Protein AF-A0A8H9QG04-F1 (afdb_monomer_lite)

Secondary structure (DSSP, 8-state):
-------------TTS-HHHHHHHHHHHHHHHHHHHHHHTT-HHHHHHHHHHHHHHHTTHHHHHH-GGGGB-SS---HHHHHTT-SPBPPHHHHHHHHHHTSS-PPPHHHHHHHHHHHHHHHHHH-

Structure (mmCIF, N/CA/C/O backbone):
data_AF-A0A8H9QG04-F1
#
_entry.id   AF-A0A8H9QG04-F1
#
loop_
_atom_site.group_PDB
_atom_site.id
_atom_site.type_symbol
_atom_site.label_atom_id
_atom_site.label_alt_id
_atom_site.label_comp_id
_atom_site.label_asym_id
_atom_site.label_entity_id
_atom_site.label_seq_id
_atom_site.pdbx_PDB_ins_code
_atom_site.Cartn_x
_atom_site.Cartn_y
_atom_site.Cartn_z
_atom_site.occupancy
_atom_site.B_iso_or_equiv
_atom_site.auth_seq_id
_atom_site.auth_comp_id
_atom_site.auth_asym_id
_atom_site.auth_atom_id
_atom_site.pdbx_PDB_model_num
ATOM 1 N N . MET A 1 1 ? 44.060 -3.325 28.479 1.00 42.22 1 MET A N 1
ATOM 2 C CA . MET A 1 1 ? 42.952 -3.935 27.709 1.00 42.22 1 MET A CA 1
ATOM 3 C C . MET A 1 1 ? 42.185 -2.810 27.027 1.00 42.22 1 MET A C 1
ATOM 5 O O . MET A 1 1 ? 41.629 -1.966 27.719 1.00 42.22 1 MET A O 1
ATOM 9 N N . LYS A 1 2 ? 42.270 -2.699 25.697 1.00 33.59 2 LYS A N 1
ATOM 10 C CA . LYS A 1 2 ? 41.619 -1.619 24.939 1.00 33.59 2 LYS A CA 1
ATOM 11 C C . LYS A 1 2 ? 40.133 -1.960 24.782 1.00 33.59 2 LYS A C 1
ATOM 13 O O . LYS A 1 2 ? 39.811 -3.040 24.303 1.00 33.59 2 LYS A O 1
ATOM 18 N N . LYS A 1 3 ? 39.249 -1.060 25.224 1.00 38.72 3 LYS A N 1
ATOM 19 C CA . LYS A 1 3 ? 37.798 -1.161 25.020 1.00 38.72 3 LYS A CA 1
ATOM 20 C C . LYS A 1 3 ? 37.508 -0.933 23.536 1.00 38.72 3 LYS A C 1
ATOM 22 O O . LYS A 1 3 ? 37.703 0.177 23.044 1.00 38.72 3 LYS A O 1
ATOM 27 N N . THR A 1 4 ? 37.085 -1.973 22.824 1.00 36.31 4 THR A N 1
ATOM 28 C CA . THR A 1 4 ? 36.644 -1.841 21.434 1.00 36.31 4 THR A CA 1
ATOM 29 C C . THR A 1 4 ? 35.273 -1.175 21.420 1.00 36.31 4 THR A C 1
ATOM 31 O O . THR A 1 4 ? 34.292 -1.694 21.943 1.00 36.31 4 THR A O 1
ATOM 34 N N . LYS A 1 5 ? 35.260 0.033 20.865 1.00 40.22 5 LYS A N 1
ATOM 35 C CA . LYS A 1 5 ? 34.104 0.868 20.559 1.00 40.22 5 LYS A CA 1
ATOM 36 C C . LYS A 1 5 ? 33.291 0.148 19.476 1.00 40.22 5 LYS A C 1
ATOM 38 O O . LYS A 1 5 ? 33.813 -0.043 18.381 1.00 40.22 5 LYS A O 1
ATOM 43 N N . TYR A 1 6 ? 32.060 -0.274 19.770 1.00 35.44 6 TYR A N 1
ATOM 44 C CA . TYR A 1 6 ? 31.134 -0.734 18.731 1.00 35.44 6 TYR A CA 1
ATOM 45 C C . TYR A 1 6 ? 30.790 0.469 17.852 1.00 35.44 6 TYR A C 1
ATOM 47 O O . TYR A 1 6 ? 30.048 1.365 18.248 1.00 35.44 6 TYR A O 1
ATOM 55 N N . ARG A 1 7 ? 31.443 0.530 16.694 1.00 32.94 7 ARG A N 1
ATOM 56 C CA . ARG A 1 7 ? 31.146 1.458 15.611 1.00 32.94 7 ARG A CA 1
ATOM 57 C C . ARG A 1 7 ? 30.021 0.813 14.807 1.00 32.94 7 ARG A C 1
ATOM 59 O O . ARG A 1 7 ? 30.269 -0.159 14.105 1.00 32.94 7 ARG A O 1
ATOM 66 N N . PHE A 1 8 ? 28.798 1.305 14.969 1.00 44.50 8 PHE A N 1
ATOM 67 C CA . PHE A 1 8 ? 27.717 1.010 14.034 1.00 44.50 8 PHE A CA 1
ATOM 68 C C . PHE A 1 8 ? 27.983 1.837 12.772 1.00 44.50 8 PHE A C 1
ATOM 70 O O . PHE A 1 8 ? 27.625 3.006 12.705 1.00 44.50 8 PHE A O 1
ATOM 77 N N . GLU A 1 9 ? 28.713 1.256 11.826 1.00 45.84 9 GLU A N 1
ATOM 78 C CA . GLU A 1 9 ? 28.806 1.734 10.446 1.00 45.84 9 GLU A CA 1
ATOM 79 C C . GLU A 1 9 ? 28.596 0.532 9.523 1.00 45.84 9 GLU A C 1
ATOM 81 O O . GLU A 1 9 ? 29.449 -0.353 9.448 1.00 45.84 9 GLU A O 1
ATOM 86 N N . SER A 1 10 ? 27.442 0.481 8.860 1.00 41.78 10 SER A N 1
ATOM 87 C CA . SER A 1 10 ? 27.286 0.066 7.456 1.00 41.78 10 SER A CA 1
ATOM 88 C C . SER A 1 10 ? 25.823 0.260 7.050 1.00 41.78 10 SER A C 1
ATOM 90 O O . SER A 1 10 ? 24.945 -0.466 7.500 1.00 41.78 10 SER A O 1
ATOM 92 N N . ASP A 1 11 ? 25.588 1.255 6.196 1.00 49.75 11 ASP A N 1
ATOM 93 C CA . ASP A 1 11 ? 24.316 1.555 5.522 1.00 49.75 11 ASP A CA 1
ATOM 94 C C . ASP A 1 11 ? 24.014 0.585 4.359 1.00 49.75 11 ASP A C 1
ATOM 96 O O . ASP A 1 11 ? 23.333 0.957 3.412 1.00 49.75 11 ASP A O 1
ATOM 100 N N . ASP A 1 12 ? 24.492 -0.659 4.398 1.00 50.12 12 ASP A N 1
ATOM 101 C CA . ASP A 1 12 ? 24.257 -1.629 3.324 1.00 50.12 12 ASP A CA 1
ATOM 102 C C . ASP A 1 12 ? 24.029 -3.021 3.924 1.00 50.12 12 ASP A C 1
ATOM 104 O O . ASP A 1 12 ? 24.954 -3.826 4.051 1.00 50.12 12 ASP A O 1
ATOM 108 N N . ASP A 1 13 ? 22.780 -3.315 4.295 1.00 51.28 13 ASP A N 1
ATOM 109 C CA . ASP A 1 13 ? 22.302 -4.697 4.265 1.00 51.28 13 ASP A CA 1
ATOM 110 C C . ASP A 1 13 ? 22.181 -5.087 2.778 1.00 51.28 13 ASP A C 1
ATOM 112 O O . ASP A 1 13 ? 21.344 -4.520 2.069 1.00 51.28 13 ASP A O 1
ATOM 116 N N . PRO A 1 14 ? 23.007 -6.017 2.261 1.00 56.16 14 PRO A N 1
ATOM 117 C CA . PRO A 1 14 ? 23.047 -6.329 0.834 1.00 56.16 14 PRO A CA 1
ATOM 118 C C . PRO A 1 14 ? 21.747 -6.949 0.294 1.00 56.16 14 PRO A C 1
ATOM 120 O O . PRO A 1 14 ? 21.635 -7.140 -0.918 1.00 56.16 14 PRO A O 1
ATOM 123 N N . PHE A 1 15 ? 20.773 -7.271 1.153 1.00 61.62 15 PHE A N 1
ATOM 124 C CA . PHE A 1 15 ? 19.544 -7.966 0.768 1.00 61.62 15 PHE A CA 1
ATOM 125 C C . PHE A 1 15 ? 18.315 -7.065 0.592 1.00 61.62 15 PHE A C 1
ATOM 127 O O . PHE A 1 15 ? 17.334 -7.503 -0.018 1.00 61.62 15 PHE A O 1
ATOM 134 N N . VAL A 1 16 ? 18.333 -5.822 1.091 1.00 76.31 16 VAL A N 1
ATOM 135 C CA . VAL A 1 16 ? 17.160 -4.933 1.054 1.00 76.31 16 VAL A CA 1
ATOM 136 C C . VAL A 1 16 ? 17.557 -3.545 0.565 1.00 76.31 16 VAL A C 1
ATOM 138 O O . VAL A 1 16 ? 18.316 -2.830 1.211 1.00 76.31 16 VAL A O 1
ATOM 141 N N . SER A 1 17 ? 17.026 -3.142 -0.592 1.00 89.00 17 SER A N 1
ATOM 142 C CA . SER A 1 17 ? 17.337 -1.832 -1.167 1.00 89.00 17 SER A CA 1
ATOM 143 C C . SER A 1 17 ? 16.805 -0.685 -0.299 1.00 89.00 17 SER A C 1
ATOM 145 O O . SER A 1 17 ? 15.780 -0.807 0.378 1.00 89.00 17 SER A O 1
ATOM 147 N N . LYS A 1 18 ? 17.460 0.480 -0.374 1.00 90.94 18 LYS A N 1
ATOM 148 C CA . LYS A 1 18 ? 17.015 1.706 0.308 1.00 90.94 18 LYS A CA 1
ATOM 149 C C . LYS A 1 18 ? 15.561 2.076 -0.013 1.00 90.94 18 LYS A C 1
ATOM 151 O O . LYS A 1 18 ? 14.844 2.547 0.869 1.00 90.94 18 LYS A O 1
ATOM 156 N N . ASP A 1 19 ? 15.121 1.852 -1.250 1.00 91.50 19 ASP A N 1
ATOM 157 C CA . ASP A 1 19 ? 13.742 2.124 -1.670 1.00 91.50 19 ASP A CA 1
ATOM 158 C C . ASP A 1 19 ? 12.750 1.208 -0.936 1.00 91.50 19 ASP A C 1
ATOM 160 O O . ASP A 1 19 ? 11.690 1.663 -0.507 1.00 91.50 19 ASP A O 1
ATOM 164 N N . VAL A 1 20 ? 13.112 -0.064 -0.734 1.00 95.75 20 VAL A N 1
ATOM 165 C CA . VAL A 1 20 ? 12.295 -1.025 0.019 1.00 95.75 20 VAL A CA 1
ATOM 166 C C . VAL A 1 20 ? 12.207 -0.627 1.490 1.00 95.75 20 VAL A C 1
ATOM 168 O O . VAL A 1 20 ? 11.100 -0.571 2.023 1.00 95.75 20 VAL A O 1
ATOM 171 N N . LEU A 1 21 ? 13.334 -0.290 2.127 1.00 96.12 21 LEU A N 1
ATOM 172 C CA . LEU A 1 21 ? 13.346 0.186 3.518 1.00 96.12 21 LEU A CA 1
ATOM 173 C C . LEU A 1 21 ? 12.489 1.443 3.683 1.00 96.12 21 LEU A C 1
ATOM 175 O O . LEU A 1 21 ? 11.637 1.500 4.561 1.00 96.12 21 LEU A O 1
ATOM 179 N N . THR A 1 22 ? 12.631 2.401 2.765 1.00 95.31 22 THR A N 1
ATOM 180 C CA . THR A 1 22 ? 11.830 3.632 2.767 1.00 95.31 22 THR A CA 1
ATOM 181 C C . THR A 1 22 ? 10.332 3.329 2.658 1.00 95.31 22 THR A C 1
ATOM 183 O O . THR A 1 22 ? 9.516 3.959 3.329 1.00 95.31 22 THR A O 1
ATOM 186 N N . LEU A 1 23 ? 9.940 2.361 1.821 1.00 96.12 23 LEU A N 1
ATOM 187 C CA . LEU A 1 23 ? 8.537 1.976 1.675 1.00 96.12 23 LEU A CA 1
ATOM 188 C C . LEU A 1 23 ? 7.997 1.286 2.938 1.00 96.12 23 LEU A C 1
ATOM 190 O O . LEU A 1 23 ? 6.867 1.566 3.341 1.00 96.12 23 LEU A O 1
ATOM 194 N N . ILE A 1 24 ? 8.800 0.429 3.577 1.00 98.19 24 ILE A N 1
ATOM 195 C CA . ILE A 1 24 ? 8.461 -0.202 4.860 1.00 98.19 24 ILE A CA 1
ATOM 196 C C . ILE A 1 24 ? 8.266 0.870 5.935 1.00 98.19 24 ILE A C 1
ATOM 198 O O . ILE A 1 24 ? 7.211 0.895 6.569 1.00 98.19 24 ILE A O 1
ATOM 202 N N . ASP A 1 25 ? 9.225 1.784 6.089 1.00 98.12 25 ASP A N 1
ATOM 203 C CA . ASP A 1 25 ? 9.173 2.859 7.082 1.00 98.12 25 ASP A CA 1
ATOM 204 C C . ASP A 1 25 ? 7.932 3.734 6.887 1.00 98.12 25 ASP A C 1
ATOM 206 O O . ASP A 1 25 ? 7.196 3.993 7.838 1.00 98.12 25 ASP A O 1
ATOM 210 N N . ASN A 1 26 ? 7.621 4.111 5.643 1.00 97.19 26 ASN A N 1
ATOM 211 C CA . ASN A 1 26 ? 6.404 4.859 5.327 1.00 97.19 26 ASN A CA 1
ATOM 212 C C . ASN A 1 26 ? 5.137 4.095 5.741 1.00 97.19 26 ASN A C 1
ATOM 214 O O . ASN A 1 26 ? 4.230 4.673 6.342 1.00 97.19 26 ASN A O 1
ATOM 218 N N . GLY A 1 27 ? 5.066 2.796 5.442 1.00 98.44 27 GLY A N 1
ATOM 219 C CA . GLY A 1 27 ? 3.937 1.952 5.832 1.00 98.44 27 GLY A CA 1
ATOM 220 C C . GLY A 1 27 ? 3.779 1.860 7.350 1.00 98.44 27 GLY A C 1
ATOM 221 O O . GLY A 1 27 ? 2.667 1.985 7.864 1.00 98.44 27 GLY A O 1
ATOM 222 N N . LEU A 1 28 ? 4.891 1.705 8.073 1.00 98.62 28 LEU A N 1
ATOM 223 C CA . LEU A 1 28 ? 4.912 1.654 9.534 1.00 98.62 28 LEU A CA 1
ATOM 224 C C . LEU A 1 28 ? 4.510 2.988 10.166 1.00 98.62 28 LEU A C 1
ATOM 226 O O . LEU A 1 28 ? 3.746 2.973 11.125 1.00 98.62 28 LEU A O 1
ATOM 230 N N . VAL A 1 29 ? 4.926 4.129 9.608 1.00 98.69 29 VAL A N 1
ATOM 231 C CA . VAL A 1 29 ? 4.491 5.458 10.072 1.00 98.69 29 VAL A CA 1
ATOM 232 C C . VAL A 1 29 ? 2.971 5.610 9.970 1.00 98.69 29 VAL A C 1
ATOM 234 O O . VAL A 1 29 ? 2.336 6.066 10.919 1.00 98.69 29 VAL A O 1
ATOM 237 N N . PHE A 1 30 ? 2.354 5.189 8.861 1.00 98.75 30 PHE A N 1
ATOM 238 C CA . PHE A 1 30 ? 0.891 5.234 8.733 1.00 98.75 30 PHE A CA 1
ATOM 239 C C . PHE A 1 30 ? 0.179 4.245 9.659 1.00 98.75 30 PHE A C 1
ATOM 241 O O . PHE A 1 30 ? -0.911 4.543 10.150 1.00 98.75 30 PHE A O 1
ATOM 248 N N . LEU A 1 31 ? 0.780 3.083 9.922 1.00 98.69 31 LEU A N 1
ATOM 249 C CA . LEU A 1 31 ? 0.230 2.115 10.867 1.00 98.69 31 LEU A CA 1
ATOM 250 C C . LEU A 1 31 ? 0.274 2.655 12.302 1.00 98.69 31 LEU A C 1
ATOM 252 O O . LEU A 1 31 ? -0.706 2.538 13.039 1.00 98.69 31 LEU A O 1
ATOM 256 N N . ASP A 1 32 ? 1.391 3.278 12.675 1.00 98.75 32 ASP A N 1
ATOM 257 C CA . ASP A 1 32 ? 1.575 3.957 13.955 1.00 98.75 32 ASP A CA 1
ATOM 258 C C . ASP A 1 32 ? 0.543 5.073 14.115 1.00 98.75 32 ASP A C 1
ATOM 260 O O . ASP A 1 32 ? -0.181 5.126 15.112 1.00 98.75 32 ASP A O 1
ATOM 264 N N . LYS A 1 33 ? 0.369 5.874 13.057 1.00 98.75 33 LYS A N 1
ATOM 265 C CA . LYS A 1 33 ? -0.616 6.949 13.029 1.00 98.75 33 LYS A CA 1
ATOM 266 C C . LYS A 1 33 ? -2.044 6.444 13.197 1.00 98.75 33 LYS A C 1
ATOM 268 O O . LYS A 1 33 ? -2.814 7.006 13.972 1.00 98.75 33 LYS A O 1
ATOM 273 N N . ALA A 1 34 ? -2.392 5.355 12.515 1.00 98.62 34 ALA A N 1
ATOM 274 C CA . ALA A 1 34 ? -3.703 4.737 12.641 1.00 98.62 34 ALA A CA 1
ATOM 275 C C . ALA A 1 34 ? -3.994 4.278 14.075 1.00 98.62 34 ALA A C 1
ATOM 277 O O . ALA A 1 34 ? -5.128 4.406 14.542 1.00 98.62 34 ALA A O 1
ATOM 278 N N . ARG A 1 35 ? -2.978 3.754 14.775 1.00 98.69 35 ARG A N 1
ATOM 279 C CA . ARG A 1 35 ? -3.079 3.367 16.186 1.00 98.69 35 ARG A CA 1
ATOM 280 C C . ARG A 1 35 ? -3.313 4.586 17.076 1.00 98.69 35 ARG A C 1
ATOM 282 O O . ARG A 1 35 ? -4.230 4.535 17.889 1.00 98.69 35 ARG A O 1
ATOM 289 N N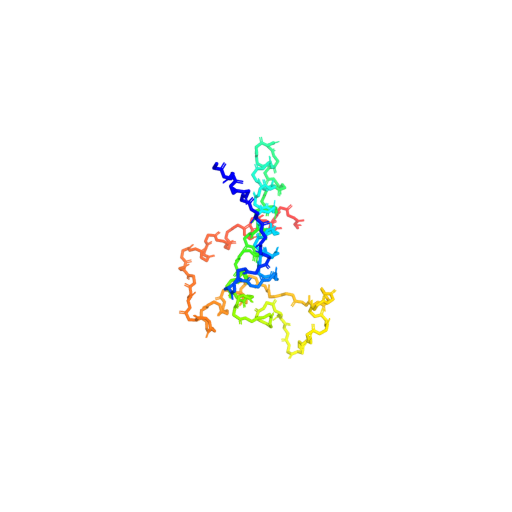 . GLU A 1 36 ? -2.526 5.650 16.919 1.00 98.75 36 GLU A N 1
ATOM 290 C CA . GLU A 1 36 ? -2.701 6.900 17.679 1.00 98.75 36 GLU A CA 1
ATOM 291 C C . GLU A 1 36 ? -4.117 7.460 17.506 1.00 98.75 36 GLU A C 1
ATOM 293 O O . GLU A 1 36 ? -4.825 7.705 18.477 1.00 98.75 36 GLU A O 1
ATOM 298 N N . GLU A 1 37 ? -4.581 7.575 16.260 1.00 98.56 37 GLU A N 1
ATOM 299 C CA . GLU A 1 37 ? -5.916 8.089 15.949 1.00 98.56 37 GLU A CA 1
ATOM 300 C C . GLU A 1 37 ? -7.024 7.208 16.536 1.00 98.56 37 GLU A C 1
ATOM 302 O O . GLU A 1 37 ? -8.073 7.708 16.942 1.00 98.56 37 GLU A O 1
ATOM 307 N N . LEU A 1 38 ? -6.811 5.892 16.615 1.00 98.00 38 LEU A N 1
ATOM 308 C CA . LEU A 1 38 ? -7.760 4.998 17.269 1.00 98.00 38 LEU A CA 1
ATOM 309 C C . LEU A 1 38 ? -7.789 5.217 18.788 1.00 98.00 38 LEU A C 1
ATOM 311 O O . LEU A 1 38 ? -8.871 5.253 19.373 1.00 98.00 38 LEU A O 1
ATOM 315 N N . GLN A 1 39 ? -6.618 5.373 19.414 1.00 98.44 39 GLN A N 1
ATOM 316 C CA . GLN A 1 39 ? -6.472 5.631 20.852 1.00 98.44 39 GLN A CA 1
ATOM 317 C C . GLN A 1 39 ? -7.106 6.967 21.254 1.00 98.44 39 GLN A C 1
ATOM 319 O O . GLN A 1 39 ? -7.789 7.042 22.275 1.00 98.44 39 GLN A O 1
ATOM 324 N N . ASP A 1 40 ? -6.989 7.976 20.396 1.00 98.44 40 ASP A N 1
ATOM 325 C CA . ASP A 1 40 ? -7.584 9.298 20.586 1.00 98.44 40 ASP A CA 1
ATOM 326 C C . ASP A 1 40 ? -9.081 9.351 20.221 1.00 98.44 40 ASP A C 1
ATOM 328 O O . ASP A 1 40 ? -9.672 10.426 20.113 1.00 98.44 40 ASP A O 1
ATOM 332 N N . SER A 1 41 ? -9.734 8.196 20.034 1.00 97.94 41 SER A N 1
ATOM 333 C CA . SER A 1 41 ? -11.158 8.096 19.683 1.00 97.94 41 SER A CA 1
ATOM 334 C C . SER A 1 41 ? -11.524 8.821 18.377 1.00 97.94 41 SER A C 1
ATOM 336 O O . SER A 1 41 ? -12.632 9.340 18.224 1.00 97.94 41 SER A O 1
ATOM 338 N N . MET A 1 42 ? -10.618 8.802 17.395 1.00 98.06 42 MET A N 1
ATOM 339 C CA . MET A 1 42 ? -10.787 9.349 16.045 1.00 98.06 42 MET A CA 1
ATOM 340 C C . MET A 1 42 ? -10.893 8.234 14.977 1.00 98.06 42 MET A C 1
ATOM 342 O O . MET A 1 42 ? -10.106 8.197 14.025 1.00 98.06 42 MET A O 1
ATOM 346 N N . PRO A 1 43 ? -11.891 7.325 15.050 1.00 96.12 43 PRO A N 1
ATOM 347 C CA . PRO A 1 43 ? -11.959 6.136 14.190 1.00 96.12 43 PRO A CA 1
ATOM 348 C C . PRO A 1 43 ? -12.093 6.464 12.693 1.00 96.12 43 PRO A C 1
ATOM 350 O O . PRO A 1 43 ? -11.611 5.711 11.848 1.00 96.12 43 PRO A O 1
ATOM 353 N N . LYS A 1 44 ? -12.706 7.609 12.354 1.00 96.50 44 LYS A N 1
ATOM 354 C CA . LYS A 1 44 ? -12.819 8.101 10.970 1.00 96.50 44 LYS A CA 1
ATOM 355 C C . LYS A 1 44 ? -11.452 8.401 10.344 1.00 96.50 44 LYS A C 1
ATOM 357 O O . LYS A 1 44 ? -11.271 8.132 9.162 1.00 96.50 44 LYS A O 1
ATOM 362 N N . PHE A 1 45 ? -10.512 8.950 11.105 1.00 97.81 45 PHE A N 1
ATOM 363 C CA . PHE A 1 45 ? -9.161 9.214 10.608 1.00 97.81 45 PHE A CA 1
ATOM 364 C C . PHE A 1 45 ? -8.312 7.943 10.660 1.00 97.81 45 PHE A C 1
ATOM 366 O O . PHE A 1 45 ? -7.706 7.580 9.653 1.00 97.81 45 PHE A O 1
ATOM 373 N N . SER A 1 46 ? -8.432 7.182 11.754 1.00 98.44 46 SER A N 1
ATOM 374 C CA . SER A 1 46 ? -7.723 5.914 11.943 1.00 98.44 46 SER A CA 1
ATOM 375 C C . SER A 1 46 ? -7.908 4.944 10.773 1.00 98.44 46 SER A C 1
ATOM 377 O O . SER A 1 46 ? -6.930 4.382 10.286 1.00 98.44 46 SER A O 1
ATOM 379 N N . ILE A 1 47 ? -9.131 4.783 10.246 1.00 98.06 47 ILE A N 1
ATOM 380 C CA . ILE A 1 47 ? -9.365 3.894 9.095 1.00 98.06 47 ILE A CA 1
ATOM 381 C C . ILE A 1 47 ? -8.653 4.373 7.818 1.00 98.06 47 ILE A C 1
ATOM 383 O O . ILE A 1 47 ? -8.225 3.551 7.008 1.00 98.06 47 ILE A O 1
ATOM 387 N N . VAL A 1 48 ? -8.501 5.686 7.627 1.00 98.38 48 VAL A N 1
ATOM 388 C CA . VAL A 1 48 ? -7.795 6.255 6.470 1.00 98.38 48 VAL A CA 1
ATOM 389 C C . VAL A 1 48 ? -6.302 5.961 6.578 1.00 98.38 48 VAL A C 1
ATOM 391 O O . VAL A 1 48 ? -5.719 5.427 5.632 1.00 98.38 48 VAL A O 1
ATOM 394 N N . SER A 1 49 ? -5.704 6.234 7.737 1.00 98.50 49 SER A N 1
ATOM 395 C CA . SER A 1 49 ? -4.295 5.938 8.009 1.00 98.50 49 SER A CA 1
ATOM 396 C C . SER A 1 49 ? -4.015 4.435 7.931 1.00 98.50 49 SER A C 1
ATOM 398 O O . SER A 1 49 ? -3.073 4.013 7.264 1.00 98.50 49 SER A O 1
ATOM 400 N N . PHE A 1 50 ? -4.890 3.607 8.510 1.00 98.50 50 PHE A N 1
ATOM 401 C CA . PHE A 1 50 ? -4.741 2.152 8.506 1.00 98.50 50 PHE A CA 1
ATOM 402 C C . PHE A 1 50 ? -4.779 1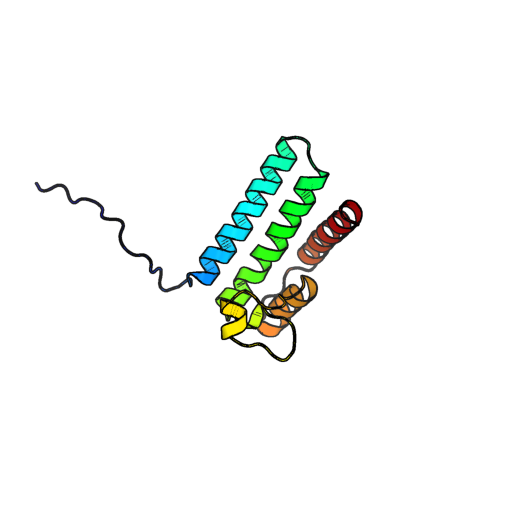.588 7.089 1.00 98.50 50 PHE A C 1
ATOM 404 O O . PHE A 1 50 ? -3.913 0.807 6.699 1.00 98.50 50 PHE A O 1
ATOM 411 N N . TRP A 1 51 ? -5.763 2.007 6.291 1.00 98.25 51 TRP A N 1
ATOM 412 C CA . TRP A 1 51 ? -5.853 1.567 4.905 1.00 98.25 51 TRP A CA 1
ATOM 413 C C . TRP A 1 51 ? -4.641 2.024 4.081 1.00 98.25 51 TRP A C 1
ATOM 415 O O . TRP A 1 51 ? -4.122 1.249 3.281 1.00 98.25 51 TRP A O 1
ATOM 425 N N . THR A 1 52 ? -4.141 3.239 4.321 1.00 98.12 52 THR A N 1
ATOM 426 C CA . THR A 1 52 ? -2.914 3.737 3.679 1.00 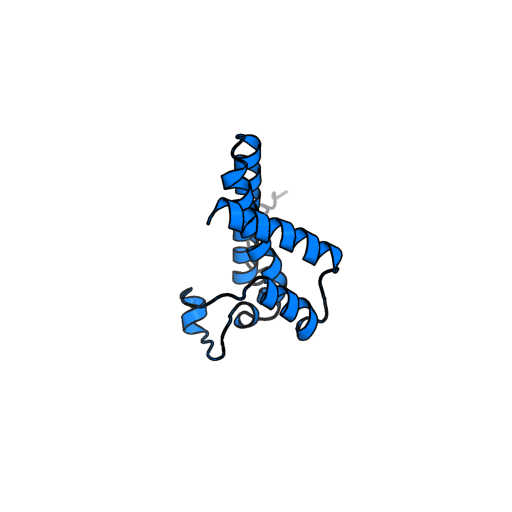98.12 52 THR A CA 1
ATOM 427 C C . THR A 1 52 ? -1.710 2.850 4.011 1.00 98.12 52 THR A C 1
ATOM 429 O O . THR A 1 52 ? -0.966 2.467 3.109 1.00 98.12 52 THR A O 1
ATOM 432 N N . ALA A 1 53 ? -1.556 2.448 5.278 1.00 98.62 53 ALA A N 1
ATOM 433 C CA . ALA A 1 53 ? -0.507 1.522 5.703 1.00 98.62 53 ALA A CA 1
ATOM 434 C C . ALA A 1 53 ? -0.604 0.164 4.990 1.00 98.62 53 ALA A C 1
ATOM 436 O O . ALA A 1 53 ? 0.398 -0.333 4.476 1.00 98.62 53 ALA A O 1
ATOM 437 N N . VAL A 1 54 ? -1.809 -0.413 4.905 1.00 98.25 54 VAL A N 1
ATOM 438 C CA . VAL A 1 54 ? -2.054 -1.678 4.189 1.00 98.25 54 VAL A CA 1
ATOM 439 C C . VAL A 1 54 ? -1.669 -1.556 2.712 1.00 98.25 54 VAL A C 1
ATOM 441 O O . VAL A 1 54 ? -0.949 -2.414 2.202 1.00 98.25 54 VAL A O 1
ATOM 444 N N . GLU A 1 55 ? -2.087 -0.490 2.021 1.00 97.69 55 GLU A N 1
ATOM 445 C CA . GLU A 1 55 ? -1.745 -0.289 0.604 1.00 97.69 55 GLU A CA 1
ATOM 446 C C . GLU A 1 55 ? -0.240 -0.145 0.365 1.00 97.69 55 GLU A C 1
ATOM 448 O O . GLU A 1 55 ? 0.259 -0.616 -0.658 1.00 97.69 55 GLU A O 1
ATOM 453 N N . ILE A 1 56 ? 0.483 0.502 1.280 1.00 98.12 56 ILE A N 1
ATOM 454 C CA . ILE A 1 56 ? 1.937 0.661 1.186 1.00 98.12 56 ILE A CA 1
ATOM 455 C C . ILE A 1 56 ? 2.639 -0.679 1.431 1.00 98.12 56 ILE A C 1
ATOM 457 O O . ILE A 1 56 ? 3.435 -1.121 0.601 1.00 98.12 56 ILE A O 1
ATOM 461 N N . LEU A 1 57 ? 2.319 -1.353 2.537 1.00 98.38 57 LEU A N 1
ATOM 462 C CA . LEU A 1 57 ? 3.008 -2.575 2.956 1.00 98.38 57 LEU A CA 1
ATOM 463 C C . LEU A 1 57 ? 2.764 -3.746 1.996 1.00 98.38 57 LEU A C 1
ATOM 465 O O . LEU A 1 57 ? 3.679 -4.523 1.739 1.00 98.38 57 LEU A O 1
ATOM 469 N N . LEU A 1 58 ? 1.580 -3.842 1.383 1.00 97.94 58 LEU A N 1
ATOM 470 C CA . LEU A 1 58 ? 1.299 -4.866 0.368 1.00 97.94 58 LEU A CA 1
ATOM 471 C C . LEU A 1 58 ? 2.166 -4.740 -0.894 1.00 97.94 58 LEU A C 1
ATOM 473 O O . LEU A 1 58 ? 2.311 -5.709 -1.638 1.00 97.94 58 LEU A O 1
ATOM 477 N N . LYS A 1 59 ? 2.748 -3.566 -1.150 1.00 98.31 59 LYS A N 1
ATOM 478 C CA . LYS A 1 59 ? 3.611 -3.319 -2.313 1.00 98.31 59 LYS A CA 1
ATOM 479 C C . LYS A 1 59 ? 5.082 -3.613 -2.038 1.00 98.31 59 LYS A C 1
ATOM 481 O O . LYS A 1 59 ? 5.859 -3.655 -2.987 1.00 98.31 59 LYS A O 1
ATOM 486 N N . VAL A 1 60 ? 5.463 -3.847 -0.781 1.00 98.19 60 VAL A N 1
ATOM 487 C CA . VAL A 1 60 ? 6.850 -4.137 -0.389 1.00 98.19 60 VAL A CA 1
ATOM 488 C C . VAL A 1 60 ? 7.424 -5.347 -1.138 1.00 98.19 60 VAL A C 1
ATOM 490 O O . VAL A 1 60 ? 8.488 -5.179 -1.731 1.00 98.19 60 VAL A O 1
ATOM 493 N N . PRO A 1 61 ? 6.742 -6.511 -1.229 1.00 97.69 61 PRO A N 1
ATOM 494 C CA . PRO A 1 61 ? 7.266 -7.646 -1.994 1.00 97.69 61 PRO A CA 1
ATOM 495 C C . PRO A 1 61 ? 7.454 -7.315 -3.479 1.00 97.69 61 PRO A C 1
ATOM 497 O O . PRO A 1 61 ? 8.453 -7.684 -4.080 1.00 97.69 61 PRO A O 1
ATOM 500 N N . LEU A 1 62 ? 6.531 -6.546 -4.067 1.00 98.19 62 LEU A N 1
ATOM 501 C CA . LEU A 1 62 ? 6.629 -6.132 -5.469 1.00 98.19 62 LEU A CA 1
ATOM 502 C C . LEU A 1 62 ? 7.839 -5.224 -5.712 1.00 98.19 62 LEU A C 1
ATOM 504 O O . LEU A 1 62 ? 8.554 -5.400 -6.695 1.00 98.19 62 LEU A O 1
ATOM 508 N N . LEU A 1 63 ? 8.063 -4.247 -4.829 1.00 97.38 63 LEU A N 1
ATOM 509 C CA . LEU A 1 63 ? 9.201 -3.333 -4.927 1.00 97.38 63 LEU A CA 1
ATOM 510 C C . LEU A 1 63 ? 10.534 -4.049 -4.688 1.00 97.38 63 LEU A C 1
ATOM 512 O O . LEU A 1 63 ? 11.530 -3.687 -5.313 1.00 97.38 63 LEU A O 1
ATOM 516 N N . HIS A 1 64 ? 10.543 -5.042 -3.795 1.00 96.56 64 HIS A N 1
ATOM 517 C CA . HIS A 1 64 ? 11.716 -5.869 -3.520 1.00 96.56 64 HIS A CA 1
ATOM 518 C C . HIS A 1 64 ? 12.165 -6.641 -4.763 1.00 96.56 64 HIS A C 1
ATOM 520 O O . HIS A 1 64 ? 13.351 -6.613 -5.079 1.00 96.56 64 HIS A O 1
ATOM 526 N N . GLU A 1 65 ? 11.218 -7.196 -5.523 1.00 96.44 65 GLU A N 1
ATOM 527 C CA . GLU A 1 65 ? 11.505 -7.850 -6.803 1.00 96.44 65 GLU A CA 1
ATOM 528 C C . GLU A 1 65 ? 11.960 -6.852 -7.878 1.00 96.44 65 GLU A C 1
ATOM 530 O O . GLU A 1 65 ? 13.026 -7.005 -8.478 1.00 96.44 65 GLU A O 1
ATOM 535 N N . HIS A 1 66 ? 11.166 -5.807 -8.151 1.00 96.00 66 HIS A N 1
ATOM 536 C CA . HIS A 1 66 ? 11.556 -4.753 -9.089 1.00 96.00 66 HIS A CA 1
ATOM 537 C C . HIS A 1 66 ? 10.657 -3.509 -8.990 1.00 96.00 66 HIS A C 1
ATOM 539 O O . HIS A 1 66 ? 9.429 -3.601 -8.998 1.00 96.00 66 HIS A O 1
ATOM 545 N N . TRP A 1 67 ? 11.248 -2.309 -9.049 1.00 96.06 67 TRP A N 1
ATOM 546 C CA . TRP A 1 67 ? 10.528 -1.024 -8.962 1.00 96.06 67 TRP A CA 1
ATOM 547 C C . TRP A 1 67 ? 9.363 -0.873 -9.953 1.00 96.06 67 TRP A C 1
ATOM 549 O O . TRP A 1 67 ? 8.351 -0.248 -9.645 1.00 96.06 67 TRP A O 1
ATOM 559 N N . SER A 1 68 ? 9.458 -1.463 -11.147 1.00 96.75 68 SER A N 1
ATOM 560 C CA . SER A 1 68 ? 8.373 -1.382 -12.134 1.00 96.75 68 SER A CA 1
ATOM 561 C C . SER A 1 68 ? 7.081 -2.042 -11.656 1.00 96.75 68 SER A C 1
ATOM 563 O O . SER A 1 68 ? 5.999 -1.669 -12.110 1.00 96.75 68 SER A O 1
ATOM 565 N N . LEU A 1 69 ? 7.172 -3.023 -10.754 1.00 97.69 69 LEU A N 1
ATOM 566 C CA . LEU A 1 69 ? 6.026 -3.779 -10.261 1.00 97.69 69 LEU A CA 1
ATOM 567 C C . LEU A 1 69 ? 5.152 -2.975 -9.295 1.00 97.69 69 LEU A C 1
ATOM 569 O O . LEU A 1 69 ? 4.034 -3.406 -9.013 1.00 97.69 69 LEU A O 1
ATOM 573 N N . VAL A 1 70 ? 5.576 -1.785 -8.863 1.00 97.62 70 VAL A N 1
ATOM 574 C CA . VAL A 1 70 ? 4.704 -0.851 -8.133 1.00 97.62 70 VAL A CA 1
ATOM 575 C C . VAL A 1 70 ? 4.098 0.240 -9.018 1.00 97.62 70 VAL A C 1
ATOM 577 O O . VAL A 1 70 ? 3.258 1.003 -8.540 1.00 97.62 70 VAL A O 1
ATOM 580 N N . CYS A 1 71 ? 4.455 0.290 -10.306 1.00 97.75 71 CYS A N 1
ATOM 581 C CA . CYS A 1 71 ? 3.913 1.231 -11.287 1.00 97.75 71 CYS A CA 1
ATOM 582 C C . CYS A 1 71 ? 2.740 0.617 -12.070 1.00 97.75 71 CYS A C 1
ATOM 584 O O . CYS A 1 71 ? 2.817 -0.525 -12.531 1.00 97.75 71 CYS A O 1
ATOM 586 N N . SER A 1 72 ? 1.665 1.377 -12.265 1.00 96.38 72 SER A N 1
ATOM 587 C CA . SER A 1 72 ? 0.572 1.044 -13.187 1.00 96.38 72 SER A CA 1
ATOM 588 C C . SER A 1 72 ? 0.807 1.675 -14.571 1.00 96.38 72 SER A C 1
ATOM 590 O O . SER A 1 72 ? 1.663 2.545 -14.750 1.00 96.38 72 SER A O 1
ATOM 592 N N . GLY A 1 73 ? 0.044 1.224 -15.566 1.00 91.62 73 GLY A N 1
ATOM 593 C CA . GLY A 1 73 ? 0.121 1.693 -16.950 1.00 91.62 73 GLY A CA 1
ATOM 594 C C . GLY A 1 73 ? 1.143 0.957 -17.826 1.00 91.62 73 GLY A C 1
ATOM 595 O O . GLY A 1 73 ? 1.902 0.103 -17.378 1.00 91.62 73 GLY A O 1
ATOM 596 N N . ARG A 1 74 ? 1.126 1.272 -19.130 1.00 85.81 74 ARG A N 1
ATOM 597 C CA . ARG A 1 74 ? 1.951 0.592 -20.153 1.00 85.81 74 ARG A CA 1
ATOM 598 C C . ARG A 1 74 ? 3.314 1.243 -20.382 1.00 85.81 74 ARG A C 1
ATOM 600 O O . ARG A 1 74 ? 4.250 0.566 -20.792 1.00 85.81 74 ARG A O 1
ATOM 607 N N . LYS A 1 75 ? 3.417 2.557 -20.167 1.00 91.69 75 LYS A N 1
ATOM 608 C CA . LYS A 1 75 ? 4.649 3.329 -20.353 1.00 91.69 75 LYS A CA 1
ATOM 609 C C . LYS A 1 75 ? 5.166 3.753 -18.985 1.00 91.69 75 LYS A C 1
ATOM 611 O O . LYS A 1 75 ? 4.669 4.716 -18.409 1.00 91.69 75 LYS A O 1
ATOM 616 N N . ILE A 1 76 ? 6.142 3.011 -18.478 1.00 94.94 76 ILE A N 1
ATOM 617 C CA . ILE A 1 76 ? 6.794 3.272 -17.196 1.00 94.94 76 ILE A CA 1
ATOM 618 C C . ILE A 1 76 ? 8.244 3.668 -17.454 1.00 94.94 76 ILE A C 1
ATOM 620 O O . ILE A 1 76 ? 8.943 3.051 -18.255 1.00 94.94 76 ILE A O 1
ATOM 624 N N . GLU A 1 77 ? 8.690 4.735 -16.803 1.00 96.06 77 GLU A N 1
ATOM 625 C CA . GLU A 1 77 ? 9.998 5.336 -17.051 1.00 96.06 77 GLU A CA 1
ATOM 626 C C . GLU A 1 77 ? 10.727 5.490 -15.722 1.00 96.06 77 GLU A C 1
ATOM 628 O O . GLU A 1 77 ? 10.206 6.108 -14.792 1.00 96.06 77 GLU A O 1
ATOM 633 N N . ARG A 1 78 ? 11.949 4.951 -15.630 1.00 95.25 78 ARG A N 1
ATOM 634 C CA . ARG A 1 78 ? 12.715 4.950 -14.375 1.00 95.25 78 ARG A CA 1
ATOM 635 C C . ARG A 1 78 ? 12.946 6.363 -13.836 1.00 95.25 78 ARG A C 1
ATOM 637 O O . ARG A 1 78 ? 12.849 6.575 -12.636 1.00 95.25 78 ARG A O 1
ATOM 644 N N . ALA A 1 79 ? 13.206 7.334 -14.714 1.00 96.88 79 ALA A N 1
ATOM 645 C CA . ALA A 1 79 ? 13.399 8.730 -14.320 1.00 96.88 79 ALA A CA 1
ATOM 646 C C . ALA A 1 79 ? 12.151 9.330 -13.648 1.00 96.88 79 ALA A C 1
ATOM 648 O O . ALA A 1 79 ? 12.274 10.021 -12.642 1.00 96.88 79 ALA A O 1
ATOM 649 N N . ARG A 1 80 ? 10.953 9.018 -14.160 1.00 96.81 80 ARG A N 1
ATOM 650 C CA . ARG A 1 80 ? 9.682 9.474 -13.580 1.00 96.81 80 ARG A CA 1
ATOM 651 C C . ARG A 1 80 ? 9.377 8.786 -12.251 1.00 96.81 80 ARG A C 1
ATOM 653 O O . ARG A 1 80 ? 8.975 9.456 -11.308 1.00 96.81 80 ARG A O 1
ATOM 660 N N . TYR A 1 81 ? 9.657 7.484 -12.149 1.00 95.06 81 TYR A N 1
ATOM 661 C CA . TYR A 1 81 ? 9.577 6.750 -10.881 1.00 95.06 81 TYR A CA 1
ATOM 662 C C . TYR A 1 81 ? 10.465 7.383 -9.798 1.00 95.06 81 TYR A C 1
ATOM 664 O O . TYR A 1 81 ? 9.976 7.699 -8.718 1.00 95.06 81 TYR A O 1
ATOM 672 N N . LEU A 1 82 ? 11.740 7.650 -10.109 1.00 93.56 82 LEU A N 1
ATOM 673 C CA . LEU A 1 82 ? 12.677 8.291 -9.175 1.00 93.56 82 LEU A CA 1
ATOM 674 C C . LEU A 1 82 ? 12.263 9.719 -8.788 1.00 93.56 82 LEU A C 1
ATOM 676 O O . LEU A 1 82 ? 12.604 10.178 -7.704 1.00 93.56 82 LEU A O 1
ATOM 680 N N . ALA A 1 83 ? 11.531 10.416 -9.661 1.00 95.38 83 ALA A N 1
ATOM 681 C CA . ALA A 1 83 ? 10.959 11.729 -9.373 1.00 95.38 83 ALA A CA 1
ATOM 682 C C . ALA A 1 83 ? 9.640 11.664 -8.574 1.00 95.38 83 ALA A C 1
ATOM 684 O O . ALA A 1 83 ? 9.079 12.708 -8.253 1.00 95.38 83 ALA A O 1
ATOM 685 N N . GLY A 1 84 ? 9.116 10.465 -8.286 1.00 92.38 84 GLY A N 1
ATOM 686 C CA . GLY A 1 84 ? 7.802 10.271 -7.664 1.00 92.38 84 GLY A CA 1
ATOM 687 C C . GLY A 1 84 ? 6.614 10.577 -8.587 1.00 92.38 84 GLY A C 1
ATOM 688 O O . GLY A 1 84 ? 5.469 10.543 -8.150 1.00 92.38 84 GLY A O 1
ATOM 689 N N . ASP A 1 85 ? 6.864 10.848 -9.867 1.00 95.75 85 ASP A N 1
ATOM 690 C CA . ASP A 1 85 ? 5.859 11.191 -10.874 1.00 95.75 85 ASP A CA 1
ATOM 691 C C . ASP A 1 85 ? 5.400 9.932 -11.623 1.00 95.75 85 ASP A C 1
ATOM 693 O O . ASP A 1 85 ? 5.656 9.732 -12.813 1.00 95.75 85 ASP A O 1
ATOM 697 N N . PHE A 1 86 ? 4.751 9.023 -10.904 1.00 95.50 86 PHE A N 1
ATOM 698 C CA . PHE A 1 86 ? 4.208 7.804 -11.488 1.00 95.50 86 PHE A CA 1
ATOM 699 C C . PHE A 1 86 ? 2.858 7.444 -10.877 1.00 95.50 86 PHE A C 1
ATOM 701 O O . PHE A 1 86 ? 2.547 7.775 -9.735 1.00 95.50 86 PHE A O 1
ATOM 708 N N . GLN A 1 87 ? 2.051 6.718 -11.647 1.00 96.50 87 GLN A N 1
ATOM 709 C CA . GLN A 1 87 ? 0.839 6.113 -11.121 1.00 96.50 87 GLN A CA 1
ATOM 710 C C . GLN A 1 87 ? 1.207 4.803 -10.431 1.00 96.50 87 GLN A C 1
ATOM 712 O O . GLN A 1 87 ? 1.735 3.895 -11.073 1.00 96.50 87 GLN A O 1
ATOM 717 N N . SER A 1 88 ? 0.931 4.689 -9.134 1.00 96.88 88 SER A N 1
ATOM 718 C CA . SER A 1 88 ? 1.124 3.429 -8.418 1.00 96.88 88 SER A CA 1
ATOM 719 C C . SER A 1 88 ? 0.003 2.435 -8.732 1.00 96.88 88 SER A C 1
ATOM 721 O O . SER A 1 88 ? -1.118 2.833 -9.050 1.00 96.88 88 SER A O 1
ATOM 723 N N . VAL A 1 89 ? 0.300 1.141 -8.620 1.00 98.25 89 VAL A N 1
ATOM 724 C CA . VAL A 1 89 ? -0.717 0.084 -8.665 1.00 98.25 89 VAL A CA 1
ATOM 725 C C . VAL A 1 89 ? -1.784 0.260 -7.589 1.00 98.25 89 VAL A C 1
ATOM 727 O O . VAL A 1 89 ? -1.507 0.636 -6.446 1.00 98.25 89 VAL A O 1
ATOM 730 N N . THR A 1 90 ? -3.015 -0.046 -7.969 1.00 97.25 90 THR A N 1
ATOM 731 C CA . THR A 1 90 ? -4.163 -0.185 -7.076 1.00 97.25 90 THR A CA 1
ATOM 732 C C . THR A 1 90 ? -4.052 -1.455 -6.233 1.00 97.25 90 THR A C 1
ATOM 734 O O . THR A 1 90 ? -3.330 -2.382 -6.588 1.00 97.25 90 THR A O 1
ATOM 737 N N . TYR A 1 91 ? -4.819 -1.537 -5.143 1.00 97.31 91 TYR A N 1
ATOM 738 C CA . TYR A 1 91 ? -4.926 -2.754 -4.327 1.00 97.31 91 TYR A CA 1
ATOM 739 C C . TYR A 1 91 ? -5.222 -4.027 -5.143 1.00 97.31 91 TYR A C 1
ATOM 741 O O . TYR A 1 91 ? -4.603 -5.065 -4.912 1.00 97.31 91 TYR A O 1
ATOM 749 N N . ASP A 1 92 ? -6.141 -3.942 -6.109 1.00 97.00 92 ASP A N 1
ATOM 750 C CA . ASP A 1 92 ? -6.549 -5.101 -6.908 1.00 97.00 92 ASP A CA 1
ATOM 751 C C . ASP A 1 92 ? -5.411 -5.527 -7.859 1.00 97.00 92 ASP A C 1
ATOM 753 O O . ASP A 1 92 ? -5.088 -6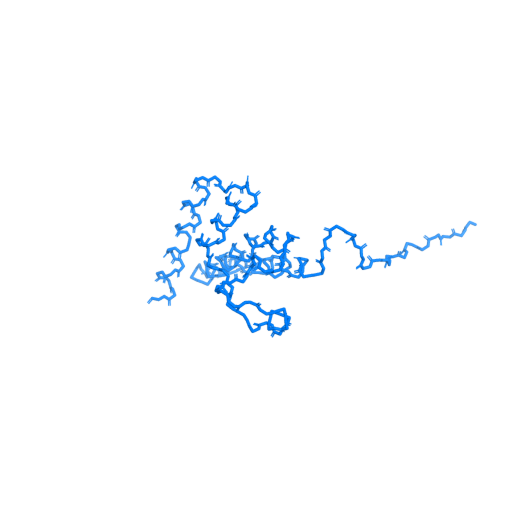.710 -7.949 1.00 97.00 92 ASP A O 1
ATOM 757 N N . GLU A 1 93 ? -4.713 -4.565 -8.480 1.00 97.94 93 GLU A N 1
ATOM 758 C CA . GLU A 1 93 ? -3.501 -4.835 -9.270 1.00 97.94 93 GLU A CA 1
ATOM 759 C C . GLU A 1 93 ? -2.357 -5.394 -8.411 1.00 97.94 93 GLU A C 1
ATOM 761 O O . GLU A 1 93 ? -1.628 -6.270 -8.871 1.00 97.94 93 GLU A O 1
ATOM 766 N N . THR A 1 94 ? -2.187 -4.918 -7.172 1.00 98.31 94 THR A N 1
ATOM 767 C CA . THR A 1 94 ? -1.198 -5.460 -6.228 1.00 98.31 94 THR A CA 1
ATOM 768 C C . THR A 1 94 ? -1.486 -6.927 -5.929 1.00 98.31 94 THR A C 1
ATOM 770 O O . THR A 1 94 ? -0.589 -7.751 -6.072 1.00 98.31 94 THR A O 1
ATOM 773 N N . CYS A 1 95 ? -2.732 -7.275 -5.588 1.00 98.25 95 CYS A N 1
ATOM 774 C CA . CYS A 1 95 ? -3.125 -8.664 -5.338 1.00 98.25 95 CYS A CA 1
ATOM 775 C C . CYS A 1 95 ? -2.905 -9.551 -6.570 1.00 98.25 95 CYS A C 1
ATOM 777 O O . CYS A 1 95 ? -2.375 -10.653 -6.438 1.00 98.25 95 CYS A O 1
ATOM 779 N N . GLN A 1 96 ? -3.252 -9.055 -7.764 1.00 98.19 96 GLN A N 1
ATOM 780 C CA . GLN A 1 96 ? -3.023 -9.783 -9.012 1.00 98.19 96 GLN A CA 1
ATOM 781 C C . GLN A 1 96 ? -1.529 -10.020 -9.263 1.00 98.19 96 G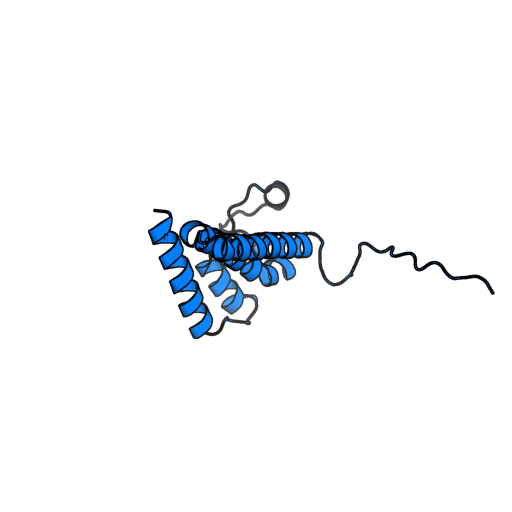LN A C 1
ATOM 783 O O . GLN A 1 96 ? -1.142 -11.121 -9.626 1.00 98.19 96 GLN A O 1
ATOM 788 N N . ARG A 1 97 ? -0.666 -9.021 -9.032 1.00 98.31 97 ARG A N 1
ATOM 789 C CA . ARG A 1 97 ? 0.790 -9.169 -9.216 1.00 98.31 97 ARG A CA 1
ATOM 790 C C . ARG A 1 97 ? 1.421 -10.110 -8.191 1.00 98.31 97 ARG A C 1
ATOM 792 O O . ARG A 1 97 ? 2.300 -10.880 -8.560 1.00 98.31 97 ARG A O 1
ATOM 799 N N . LEU A 1 98 ? 0.960 -10.083 -6.939 1.00 98.44 98 LEU A N 1
ATOM 800 C CA . LEU A 1 98 ? 1.384 -11.056 -5.925 1.00 98.44 98 LEU A CA 1
ATOM 801 C C . LEU A 1 98 ? 1.070 -12.494 -6.371 1.00 98.44 98 LEU A C 1
ATOM 803 O O . LEU A 1 98 ? 1.900 -13.379 -6.201 1.00 98.44 98 LEU A O 1
ATOM 807 N N . ALA A 1 99 ? -0.101 -12.713 -6.976 1.00 98.31 99 ALA A N 1
ATOM 808 C CA . ALA A 1 99 ? -0.523 -14.023 -7.462 1.00 98.31 99 ALA A CA 1
ATOM 809 C C . ALA A 1 99 ? 0.178 -14.450 -8.764 1.00 98.31 99 ALA A C 1
ATOM 811 O O . ALA A 1 99 ? 0.703 -15.555 -8.829 1.00 98.31 99 ALA A O 1
ATOM 812 N N . ASP A 1 100 ? 0.188 -13.592 -9.784 1.00 98.19 100 ASP A N 1
ATOM 813 C CA . ASP A 1 100 ? 0.583 -13.972 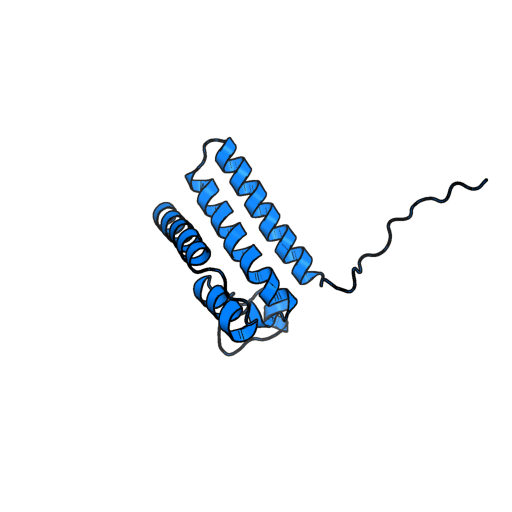-11.147 1.00 98.19 100 ASP A CA 1
ATOM 814 C C . ASP A 1 100 ? 2.073 -13.790 -11.434 1.00 98.19 100 ASP A C 1
ATOM 816 O O . ASP A 1 100 ? 2.612 -14.464 -12.306 1.00 98.19 100 ASP A O 1
ATOM 820 N N . VAL A 1 101 ? 2.724 -12.824 -10.774 1.00 97.56 101 VAL A N 1
ATOM 821 C CA . VAL A 1 101 ? 4.130 -12.473 -11.045 1.00 97.56 101 VAL A CA 1
ATOM 822 C C . VAL A 1 101 ? 5.043 -13.067 -9.985 1.00 97.56 101 VAL A C 1
ATOM 824 O O . VAL A 1 101 ? 6.071 -13.639 -10.322 1.00 97.56 101 VAL A O 1
ATOM 827 N N . LEU A 1 102 ? 4.670 -12.925 -8.712 1.00 97.75 102 LEU A N 1
ATOM 828 C CA . LEU A 1 102 ? 5.454 -13.451 -7.590 1.00 97.75 102 LEU A CA 1
ATOM 829 C C . LEU A 1 102 ? 5.068 -14.889 -7.220 1.00 97.75 102 LEU A C 1
ATOM 831 O O . LEU A 1 102 ? 5.706 -15.470 -6.348 1.00 97.75 102 LEU A O 1
ATOM 835 N N . GLU A 1 103 ? 4.015 -15.443 -7.833 1.00 98.06 103 GLU A N 1
ATOM 836 C CA . GLU A 1 103 ? 3.490 -16.790 -7.547 1.00 98.06 103 GLU A CA 1
ATOM 837 C C . GLU A 1 103 ? 3.194 -17.030 -6.052 1.00 98.06 103 GLU A C 1
ATOM 839 O O . GLU A 1 103 ? 3.157 -18.161 -5.566 1.00 98.06 103 GLU A O 1
ATOM 844 N N . HIS A 1 104 ? 2.940 -15.949 -5.310 1.00 97.12 104 HIS A N 1
ATOM 845 C CA . HIS A 1 104 ? 2.709 -15.956 -3.873 1.00 97.12 104 HIS A CA 1
ATOM 846 C C . HIS A 1 104 ? 1.395 -15.223 -3.548 1.00 97.12 104 HIS A C 1
ATOM 848 O O . HIS A 1 104 ? 1.398 -14.135 -2.958 1.00 97.12 104 HIS A O 1
ATOM 854 N N . PRO A 1 105 ? 0.238 -15.795 -3.936 1.00 97.50 105 PRO A N 1
ATOM 855 C CA . PRO A 1 105 ? -1.055 -15.157 -3.740 1.00 97.50 105 PRO A CA 1
ATOM 856 C C . PRO A 1 105 ? -1.361 -14.947 -2.254 1.00 97.50 105 PRO A C 1
ATOM 858 O O . PRO A 1 105 ? -1.033 -15.776 -1.401 1.00 97.50 105 PRO A O 1
ATOM 861 N N . LEU A 1 106 ? -2.064 -13.857 -1.944 1.00 96.94 106 LEU A N 1
ATOM 862 C CA . LEU A 1 106 ? -2.657 -13.696 -0.619 1.00 96.94 106 LEU A CA 1
ATOM 863 C C . LEU A 1 106 ? -3.790 -14.715 -0.426 1.00 96.94 106 LEU A C 1
ATOM 865 O O . LEU A 1 106 ? -4.546 -14.978 -1.369 1.00 96.94 106 LEU A O 1
ATOM 869 N N . PRO A 1 107 ? -3.982 -15.244 0.795 1.00 98.00 107 PRO A N 1
ATOM 870 C CA . PRO A 1 107 ? -5.156 -16.043 1.105 1.00 98.00 107 PRO A CA 1
ATOM 871 C C . PRO A 1 107 ? -6.442 -15.273 0.791 1.00 98.00 107 PRO A C 1
ATOM 873 O O . PRO A 1 107 ? -6.557 -14.081 1.084 1.00 98.00 107 PRO A O 1
ATOM 876 N N . LYS A 1 108 ? -7.445 -15.965 0.242 1.00 96.38 108 LYS A N 1
ATOM 877 C CA . LYS A 1 108 ? -8.735 -15.355 -0.118 1.00 96.38 108 LYS A CA 1
ATOM 878 C C . LYS A 1 108 ? -9.386 -14.619 1.057 1.00 96.38 108 LYS A C 1
ATOM 880 O O . LYS A 1 108 ? -9.893 -13.517 0.887 1.00 96.38 108 LYS A O 1
ATOM 885 N N . GLU A 1 109 ? -9.318 -15.198 2.252 1.00 97.81 109 GLU A N 1
ATOM 886 C CA . GLU A 1 109 ? -9.841 -14.571 3.469 1.00 97.81 109 GLU A CA 1
ATOM 887 C C . GLU A 1 109 ? -9.159 -13.226 3.766 1.00 97.81 109 GLU A C 1
ATOM 889 O O . GLU A 1 109 ? -9.833 -12.247 4.082 1.00 97.81 109 GLU A O 1
ATOM 894 N N . THR A 1 110 ? -7.836 -13.144 3.596 1.00 97.38 110 THR A N 1
ATOM 895 C CA . THR A 1 110 ? -7.075 -11.896 3.745 1.00 97.38 110 THR A CA 1
ATOM 896 C C . THR A 1 110 ? -7.531 -10.849 2.730 1.00 97.38 110 THR A C 1
ATOM 898 O O . THR A 1 110 ? -7.767 -9.699 3.104 1.00 97.38 110 THR A O 1
ATOM 901 N N . ILE A 1 111 ? -7.722 -11.253 1.467 1.00 97.19 111 ILE A N 1
ATOM 902 C CA . ILE A 1 111 ? -8.222 -10.368 0.406 1.00 97.19 111 ILE A CA 1
ATOM 903 C C . ILE A 1 111 ? -9.609 -9.818 0.768 1.00 97.19 111 ILE A C 1
ATOM 905 O O . ILE A 1 111 ? -9.854 -8.615 0.644 1.00 97.19 111 ILE A O 1
ATOM 909 N N . ASP A 1 112 ? -10.504 -10.681 1.250 1.00 97.06 112 ASP A N 1
ATOM 910 C CA . ASP A 1 112 ? -11.869 -10.314 1.627 1.00 97.06 112 ASP A CA 1
ATOM 911 C C . ASP A 1 112 ? -11.895 -9.364 2.840 1.00 97.06 112 ASP A C 1
ATOM 913 O O . ASP A 1 112 ? -12.695 -8.423 2.883 1.00 97.06 112 ASP A O 1
ATOM 917 N N . VAL A 1 113 ? -11.010 -9.563 3.823 1.00 97.69 113 VAL A N 1
ATOM 918 C CA . VAL A 1 113 ? -10.876 -8.672 4.989 1.00 97.69 113 VAL A CA 1
ATOM 919 C C . VAL A 1 113 ? -10.354 -7.298 4.575 1.00 97.69 113 VAL A C 1
ATOM 921 O O . VAL A 1 113 ? -10.974 -6.288 4.912 1.00 97.69 113 VAL A O 1
ATOM 924 N N . PHE A 1 114 ? -9.270 -7.229 3.802 1.00 97.62 114 PHE A N 1
ATOM 925 C CA . PHE A 1 114 ? -8.743 -5.951 3.320 1.00 97.62 114 PHE A CA 1
ATOM 926 C C . PHE A 1 114 ? -9.732 -5.223 2.415 1.00 97.62 114 PHE A C 1
ATOM 928 O O . PHE A 1 114 ? -9.884 -4.006 2.528 1.00 97.62 114 PHE A O 1
ATOM 935 N N . LYS A 1 115 ? -10.501 -5.952 1.601 1.00 96.50 115 LYS A N 1
ATOM 936 C CA . LYS A 1 115 ? -11.588 -5.359 0.823 1.00 96.50 115 LYS A CA 1
ATOM 937 C C . LYS A 1 115 ? -12.642 -4.688 1.711 1.00 96.50 115 LYS A C 1
ATOM 939 O O . LYS A 1 115 ? -13.064 -3.576 1.403 1.00 96.50 115 LYS A O 1
ATOM 944 N N . LYS A 1 116 ? -13.035 -5.297 2.835 1.00 97.19 116 LYS A N 1
ATOM 945 C CA . LYS A 1 116 ? -13.965 -4.661 3.790 1.00 97.19 116 LYS A CA 1
ATOM 946 C C . LYS A 1 116 ? -13.392 -3.364 4.366 1.00 97.19 116 LYS A C 1
ATOM 948 O O . LYS A 1 116 ? -14.124 -2.384 4.481 1.00 97.19 116 LYS A O 1
ATOM 953 N N . VAL A 1 117 ? -12.098 -3.343 4.695 1.00 97.06 117 VAL A N 1
ATOM 954 C CA . VAL A 1 117 ? -11.399 -2.144 5.196 1.00 97.06 117 VAL A CA 1
ATOM 955 C C . VAL A 1 117 ? -11.387 -1.041 4.133 1.00 97.06 117 VAL A C 1
ATOM 957 O O . VAL A 1 117 ? -11.797 0.082 4.425 1.00 97.06 117 VAL A O 1
ATOM 960 N N . LYS A 1 118 ? -11.009 -1.369 2.889 1.00 97.00 118 LYS A N 1
ATOM 961 C CA . LYS A 1 118 ? -11.056 -0.466 1.723 1.00 97.00 118 LYS A CA 1
ATOM 962 C C . LYS A 1 118 ? -12.443 0.142 1.535 1.00 97.00 118 LYS A C 1
ATOM 964 O O . LYS A 1 118 ? -12.583 1.359 1.430 1.00 97.00 118 LYS A O 1
ATOM 969 N N . ASP A 1 119 ? -13.471 -0.702 1.525 1.00 96.94 119 ASP A N 1
ATOM 970 C CA . ASP A 1 119 ? -14.854 -0.284 1.298 1.00 96.94 119 ASP A CA 1
ATOM 971 C C . ASP A 1 119 ? -15.369 0.596 2.458 1.00 96.94 119 ASP A C 1
ATOM 973 O O . ASP A 1 119 ? -16.092 1.569 2.225 1.00 96.94 119 ASP A O 1
ATOM 977 N N . HIS A 1 120 ? -14.959 0.319 3.704 1.00 96.56 120 HIS A N 1
ATOM 978 C CA . HIS A 1 120 ? -15.278 1.166 4.858 1.00 96.56 120 HIS A CA 1
ATOM 979 C C . HIS A 1 120 ? -14.579 2.526 4.779 1.00 96.56 120 HIS A C 1
ATOM 981 O O . HIS A 1 120 ? -15.230 3.556 4.948 1.00 96.56 120 HIS A O 1
ATOM 987 N N . ARG A 1 121 ? -13.281 2.545 4.446 1.00 97.44 121 ARG A N 1
ATOM 988 C CA . ARG A 1 121 ? -12.526 3.783 4.215 1.00 97.44 121 ARG A CA 1
ATOM 989 C C . ARG A 1 121 ? -13.206 4.641 3.153 1.00 97.44 121 ARG A C 1
ATOM 991 O O . ARG A 1 121 ? -13.400 5.833 3.372 1.00 97.44 121 ARG A O 1
ATOM 998 N N . ASN A 1 122 ? -13.604 4.042 2.029 1.00 96.69 122 ASN A N 1
ATOM 999 C CA . ASN A 1 122 ? -14.256 4.760 0.934 1.00 96.69 122 ASN A CA 1
ATOM 1000 C C . ASN A 1 122 ? -15.555 5.441 1.377 1.00 96.69 122 ASN A C 1
ATOM 1002 O O . ASN A 1 122 ? -15.728 6.614 1.078 1.00 96.69 122 ASN A O 1
ATOM 1006 N N . ARG A 1 123 ? -16.416 4.754 2.141 1.00 96.12 123 ARG A N 1
ATOM 1007 C CA . ARG A 1 123 ? -17.658 5.336 2.695 1.00 96.12 123 ARG A CA 1
ATOM 1008 C C . ARG A 1 123 ? -17.434 6.504 3.652 1.00 96.12 123 ARG A C 1
ATOM 1010 O O . ARG A 1 123 ? -18.328 7.310 3.862 1.00 96.12 123 ARG A O 1
ATOM 1017 N N . VAL A 1 124 ? -16.297 6.518 4.337 1.00 94.38 124 VAL A N 1
ATOM 1018 C CA . VAL A 1 124 ? -15.986 7.533 5.348 1.00 94.38 124 VAL A CA 1
ATOM 1019 C C . VAL A 1 124 ? -15.383 8.792 4.711 1.00 94.38 124 VAL A C 1
ATOM 1021 O O . VAL A 1 124 ? -15.558 9.896 5.245 1.00 94.38 124 VAL A O 1
ATOM 1024 N N . VAL A 1 125 ? -14.665 8.619 3.598 1.00 94.94 125 VAL A N 1
ATOM 1025 C CA . VAL A 1 125 ? -13.969 9.684 2.860 1.00 94.94 125 VAL A CA 1
ATOM 1026 C C . VAL A 1 125 ? -14.850 10.338 1.791 1.00 94.94 125 VAL A C 1
ATOM 1028 O O . VAL A 1 125 ? -14.741 11.550 1.610 1.00 94.94 125 VAL A O 1
ATOM 1031 N N . HIS A 1 126 ? -15.689 9.565 1.097 1.00 92.69 126 HIS A N 1
ATOM 1032 C CA . HIS A 1 126 ? -16.522 10.003 -0.031 1.00 92.69 126 HIS A CA 1
ATOM 1033 C C . HIS A 1 126 ? -18.008 9.945 0.315 1.00 92.69 126 HIS A C 1
ATOM 1035 O O . HIS A 1 126 ? -18.728 10.872 -0.114 1.00 92.69 126 HIS A O 1
#

Sequence (126 aa):
MKKTKYRFESDDDPFVSKDVLTLIDNGLVFLDKAREELQDSMPKFSIVSFWTAVEILLKVPLLHEHWSLVCSGRKIERARYLAGDFQSVTYDETCQRLADVLEHPLPKETIDVFKKVKDHRNRVVH

Radius of gyration: 17.97 Å; chains: 1; bounding box: 61×28×48 Å

Organism: Citrobacter freundii (NCBI:txid546)

Foldseek 3Di:
DDDDDPDPDDPDPPQADPVLVVLLVQLVVLQVVLVVCVVVVNNLVSLVSNLVSVFSVLCSVVVSVPLCLQADDDDDDVVCSVVVNGHGDDPVSSQVCCCPVVVHHDPPVVVVVSVVSVVVNVVSPD

pLDDT: mean 90.42, std 17.49, range [32.94, 98.75]